Protein AF-A0A0F8YJR2-F1 (afdb_monomer_lite)

Radius of gyration: 9.91 Å; chains: 1; bounding box: 26×20×22 Å

Sequence (55 aa):
MNVERILEALGVDVTKSGAREIKAKCPVHSGDDPNFNINAETGMWMCHSHCGGGN

Foldseek 3Di:
DQLVVVCVVVVWAWPDDDPFKTFTQDPPVRHPDRQWIAGRPPRWIARPPPDGTDD

InterPro domains:
  IPR036977 DNA Primase, CHC2-type zinc finger [G3DSA:3.90.580.10] (1-55)

Structure (mmCIF, N/CA/C/O backbone):
data_AF-A0A0F8YJR2-F1
#
_entry.id   AF-A0A0F8YJR2-F1
#
loop_
_atom_site.group_PDB
_atom_site.id
_atom_site.type_symbol
_atom_site.label_atom_id
_atom_site.label_alt_id
_atom_site.label_comp_id
_atom_site.label_asym_id
_atom_site.label_entity_id
_atom_site.label_seq_id
_atom_site.pdbx_PDB_ins_code
_atom_site.Cartn_x
_atom_site.Cartn_y
_atom_site.Cartn_z
_atom_site.occupancy
_atom_site.B_iso_or_equiv
_atom_site.auth_seq_id
_atom_site.auth_comp_id
_atom_site.auth_asym_id
_atom_site.auth_atom_id
_atom_site.pdbx_PDB_model_num
ATOM 1 N N . MET A 1 1 ? -15.477 -1.504 2.349 1.00 71.31 1 MET A N 1
ATOM 2 C CA . MET A 1 1 ? -14.611 -2.015 1.265 1.00 71.31 1 MET A CA 1
ATOM 3 C C . MET A 1 1 ? -13.498 -2.813 1.921 1.00 71.31 1 MET A C 1
ATOM 5 O O . MET A 1 1 ? -12.988 -2.34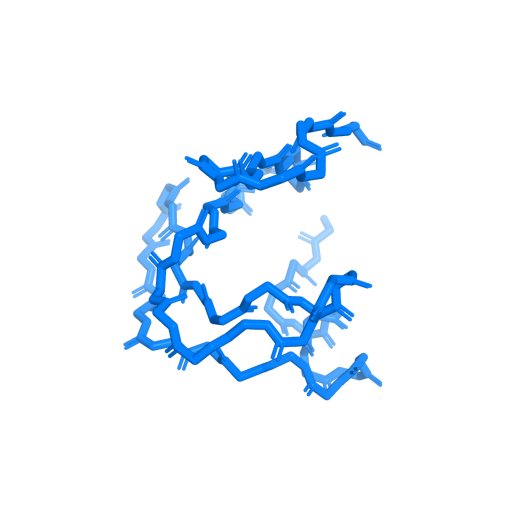6 2.926 1.00 71.31 1 MET A O 1
ATOM 9 N N . ASN A 1 2 ? -13.180 -4.020 1.448 1.00 89.19 2 ASN A N 1
ATOM 10 C CA . ASN A 1 2 ? -12.069 -4.797 2.008 1.00 89.19 2 ASN A CA 1
ATOM 11 C C . ASN A 1 2 ? -10.820 -4.516 1.161 1.00 89.19 2 ASN A C 1
ATOM 13 O O . ASN A 1 2 ? -10.674 -5.087 0.083 1.00 89.19 2 ASN A O 1
ATOM 17 N N . VAL A 1 3 ? -9.985 -3.582 1.622 1.00 92.88 3 VAL A N 1
ATOM 18 C CA . VAL A 1 3 ? -8.789 -3.128 0.894 1.00 92.88 3 VAL A CA 1
ATOM 19 C C . VAL A 1 3 ? -7.803 -4.278 0.698 1.00 92.88 3 VAL A C 1
ATOM 21 O O . VAL A 1 3 ? -7.293 -4.450 -0.401 1.00 92.88 3 VAL A O 1
ATOM 24 N N . GLU A 1 4 ? -7.601 -5.120 1.712 1.00 92.50 4 GLU A N 1
ATOM 25 C CA . GLU A 1 4 ? -6.671 -6.254 1.641 1.00 92.50 4 GLU A CA 1
ATOM 26 C C . GLU A 1 4 ? -7.041 -7.235 0.526 1.00 92.50 4 GLU A C 1
ATOM 28 O O . GLU A 1 4 ? -6.182 -7.607 -0.268 1.00 92.50 4 GLU A O 1
ATOM 33 N N . ARG A 1 5 ? -8.330 -7.578 0.383 1.00 94.12 5 ARG A N 1
ATOM 34 C CA . ARG A 1 5 ? -8.793 -8.428 -0.730 1.00 94.12 5 ARG A CA 1
ATOM 35 C C . ARG A 1 5 ? -8.561 -7.80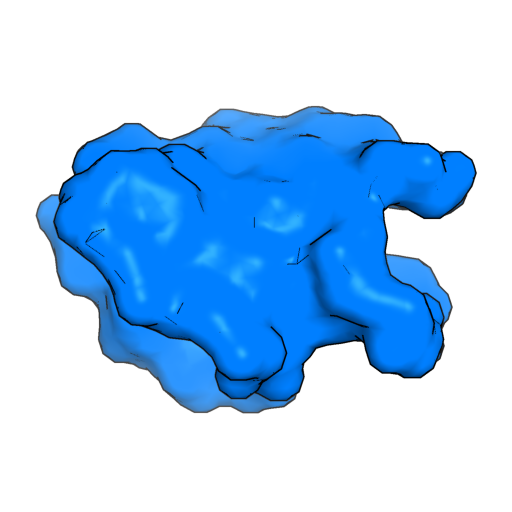5 -2.104 1.00 94.12 5 ARG A C 1
ATOM 37 O O . ARG A 1 5 ? -8.353 -8.528 -3.072 1.00 94.12 5 ARG A O 1
ATOM 44 N N . ILE A 1 6 ? -8.648 -6.482 -2.217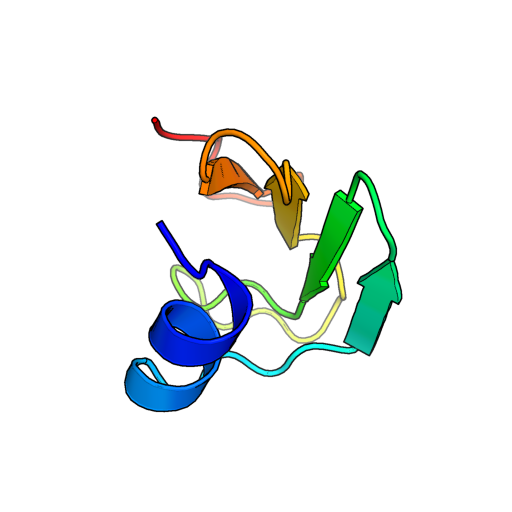 1.00 93.88 6 ILE A N 1
ATOM 45 C CA . ILE A 1 6 ? -8.403 -5.787 -3.487 1.00 93.88 6 ILE A CA 1
ATOM 46 C C . ILE A 1 6 ? -6.910 -5.813 -3.807 1.00 93.88 6 ILE A C 1
ATOM 48 O O . ILE A 1 6 ? -6.540 -6.112 -4.937 1.00 93.88 6 ILE A O 1
ATOM 52 N N . LEU A 1 7 ? -6.058 -5.556 -2.813 1.00 94.31 7 LEU A N 1
ATOM 53 C CA . LEU A 1 7 ? -4.605 -5.641 -2.962 1.00 94.31 7 LEU A CA 1
ATOM 54 C C . LEU A 1 7 ? -4.164 -7.055 -3.362 1.00 94.31 7 LEU A C 1
ATOM 56 O O . LEU A 1 7 ? -3.347 -7.195 -4.268 1.00 94.31 7 LEU A O 1
ATOM 60 N N . GLU A 1 8 ? -4.759 -8.087 -2.760 1.00 95.06 8 GLU A N 1
ATOM 61 C CA . GLU A 1 8 ? -4.542 -9.489 -3.133 1.00 95.06 8 GLU A CA 1
ATOM 62 C C . GLU A 1 8 ? -4.948 -9.756 -4.590 1.00 95.06 8 GLU A C 1
ATOM 64 O O . GLU A 1 8 ? -4.157 -10.291 -5.364 1.00 95.06 8 GLU A O 1
ATOM 69 N N . ALA A 1 9 ? -6.147 -9.329 -4.999 1.00 95.19 9 ALA A N 1
ATOM 70 C CA . ALA A 1 9 ? -6.629 -9.510 -6.369 1.00 95.19 9 ALA A CA 1
ATOM 71 C C . ALA A 1 9 ? -5.776 -8.768 -7.416 1.00 95.19 9 ALA A C 1
ATOM 73 O O . ALA A 1 9 ? -5.689 -9.205 -8.562 1.00 95.19 9 ALA A O 1
ATOM 74 N N . LEU A 1 10 ? -5.147 -7.657 -7.025 1.00 92.62 10 LEU A N 1
ATOM 75 C CA . LEU A 1 10 ? -4.216 -6.892 -7.856 1.00 92.62 10 LEU A CA 1
ATOM 76 C C . LEU A 1 10 ? -2.783 -7.450 -7.832 1.00 92.62 10 LEU A C 1
ATOM 78 O O . LEU A 1 10 ? -1.938 -6.956 -8.575 1.00 92.62 10 LEU A O 1
ATOM 82 N N . GLY A 1 11 ? -2.495 -8.454 -6.998 1.00 94.19 11 GLY A N 1
ATOM 83 C CA . GLY A 1 11 ? -1.153 -9.021 -6.853 1.00 94.19 11 GLY A CA 1
ATOM 84 C C . GLY A 1 11 ? -0.151 -8.058 -6.214 1.00 94.19 11 GLY A C 1
ATOM 85 O O . GLY A 1 11 ? 1.037 -8.109 -6.526 1.00 94.19 11 GLY A O 1
ATOM 86 N N . VAL A 1 12 ? -0.616 -7.150 -5.352 1.00 94.50 12 VAL A N 1
ATOM 87 C CA . VAL A 1 12 ? 0.256 -6.198 -4.658 1.00 94.50 12 VAL A CA 1
ATOM 88 C C . VAL A 1 12 ? 1.048 -6.922 -3.570 1.00 94.50 12 VAL A C 1
ATOM 90 O O . VAL A 1 12 ? 0.475 -7.573 -2.698 1.00 94.50 12 VAL A O 1
ATOM 93 N N . ASP A 1 13 ? 2.370 -6.758 -3.589 1.00 95.75 13 ASP A N 1
ATOM 94 C CA . ASP A 1 13 ? 3.272 -7.314 -2.578 1.00 95.75 13 ASP A CA 1
ATOM 95 C C . ASP A 1 13 ? 3.188 -6.496 -1.274 1.00 95.75 13 ASP A C 1
ATOM 97 O O . ASP A 1 13 ? 3.842 -5.459 -1.101 1.00 95.75 13 ASP A O 1
ATOM 101 N N . VAL A 1 14 ? 2.302 -6.934 -0.376 1.00 96.31 14 VAL A N 1
ATOM 102 C CA . VAL A 1 14 ? 2.079 -6.332 0.942 1.00 96.31 14 VAL A CA 1
ATOM 103 C C . VAL A 1 14 ? 3.168 -6.789 1.910 1.00 96.31 14 VAL A C 1
ATOM 105 O O . VAL A 1 14 ? 3.284 -7.965 2.240 1.00 96.31 14 VAL A O 1
ATOM 108 N N . THR A 1 15 ? 3.913 -5.827 2.450 1.00 96.12 15 THR A N 1
ATOM 109 C CA . THR A 1 15 ? 4.984 -6.081 3.428 1.00 96.12 15 THR A CA 1
ATOM 110 C C . THR A 1 15 ? 4.494 -5.999 4.869 1.00 96.12 15 THR A C 1
ATOM 112 O O . THR A 1 15 ? 5.036 -6.663 5.752 1.00 96.12 15 THR A O 1
ATOM 115 N N . LYS A 1 16 ? 3.465 -5.188 5.134 1.00 96.00 16 LYS A N 1
ATOM 116 C CA . LYS A 1 16 ? 2.836 -5.074 6.452 1.00 96.00 16 LYS A CA 1
ATOM 117 C C . LYS A 1 16 ? 1.375 -4.684 6.301 1.00 96.00 16 LYS A C 1
ATOM 119 O O . LYS A 1 16 ? 1.079 -3.695 5.641 1.00 96.00 16 LYS A O 1
ATOM 124 N N . SER A 1 17 ? 0.491 -5.393 6.992 1.00 95.94 17 SER A N 1
ATOM 125 C CA . SER A 1 17 ? -0.905 -4.991 7.152 1.00 95.94 17 SER A CA 1
ATOM 126 C C . SER A 1 17 ? -1.197 -4.659 8.613 1.00 95.94 17 SER A C 1
ATOM 128 O O . SER A 1 17 ? -0.734 -5.348 9.527 1.00 95.94 17 SER A O 1
ATOM 130 N N . GLY A 1 18 ? -1.919 -3.568 8.844 1.00 94.44 18 GLY A N 1
ATOM 131 C CA . GLY A 1 18 ? -2.350 -3.118 10.159 1.00 94.44 18 GLY A CA 1
ATOM 132 C C . GLY A 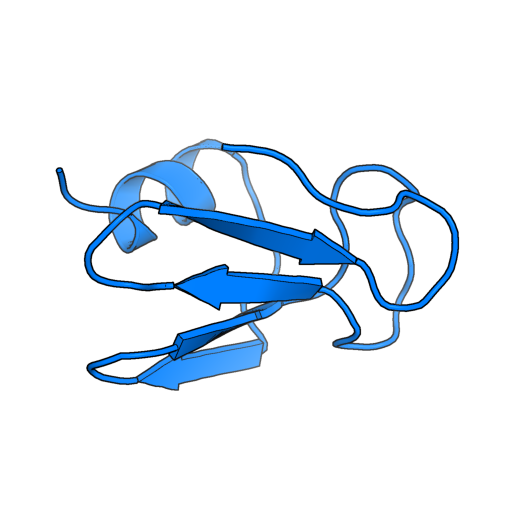1 18 ? -3.710 -2.436 10.081 1.00 94.44 18 GLY A C 1
ATOM 133 O O . GLY A 1 18 ? -4.174 -2.061 9.011 1.00 94.44 18 GLY A O 1
ATOM 134 N N . ALA A 1 19 ? -4.340 -2.226 11.239 1.00 92.62 19 ALA A N 1
ATOM 135 C CA . ALA A 1 19 ? -5.732 -1.772 11.312 1.00 92.62 19 ALA A CA 1
ATOM 136 C C . ALA A 1 19 ? -6.021 -0.429 10.609 1.00 92.62 19 ALA A C 1
ATOM 138 O O . ALA A 1 19 ? -7.155 -0.189 10.217 1.00 92.62 19 ALA A O 1
ATOM 139 N N . ARG A 1 20 ? -5.019 0.450 10.469 1.00 94.44 20 ARG A N 1
ATOM 140 C CA . ARG A 1 20 ? -5.168 1.780 9.846 1.00 94.44 20 ARG A CA 1
ATOM 141 C C . ARG A 1 20 ? -4.332 1.980 8.591 1.00 94.44 20 ARG A C 1
ATOM 143 O O . ARG A 1 20 ? -4.667 2.825 7.768 1.00 94.44 20 ARG A O 1
ATOM 150 N N . GLU A 1 21 ? -3.240 1.238 8.453 1.00 96.50 21 GLU A N 1
ATOM 151 C CA . GLU A 1 21 ? -2.275 1.429 7.377 1.00 96.50 21 GLU A CA 1
ATOM 152 C C . GLU A 1 21 ? -1.746 0.080 6.899 1.00 96.50 21 GLU A C 1
ATOM 154 O O . GLU A 1 21 ? -1.418 -0.797 7.704 1.00 96.50 21 GLU A O 1
ATOM 159 N N . ILE A 1 22 ? -1.634 -0.044 5.582 1.00 97.31 22 ILE A N 1
ATOM 160 C CA . ILE A 1 22 ? -1.005 -1.154 4.879 1.00 97.31 22 ILE A CA 1
ATOM 161 C C . ILE A 1 22 ? 0.220 -0.597 4.154 1.00 97.31 22 ILE A C 1
ATOM 163 O O . ILE A 1 22 ? 0.129 0.419 3.467 1.00 97.31 22 ILE A O 1
ATOM 167 N N . LYS A 1 23 ? 1.367 -1.260 4.295 1.00 97.25 23 LYS A N 1
ATOM 168 C CA . LYS A 1 23 ? 2.591 -0.983 3.538 1.00 97.25 23 LYS A CA 1
ATOM 169 C C . LYS A 1 23 ? 2.826 -2.075 2.509 1.00 97.25 23 LYS A C 1
ATOM 171 O O . LYS A 1 23 ? 2.725 -3.263 2.815 1.00 97.25 23 LYS A O 1
ATOM 176 N N . ALA A 1 24 ? 3.212 -1.668 1.312 1.00 96.81 24 ALA A N 1
ATOM 177 C CA . ALA A 1 24 ? 3.476 -2.550 0.191 1.00 96.81 24 ALA A CA 1
ATOM 178 C C . ALA A 1 24 ? 4.621 -2.022 -0.676 1.00 96.81 24 ALA A C 1
ATOM 180 O O . ALA A 1 24 ? 5.014 -0.852 -0.582 1.00 96.81 24 ALA A O 1
ATOM 181 N N . LYS A 1 25 ? 5.129 -2.886 -1.552 1.00 96.50 25 LYS A N 1
ATOM 182 C CA . LYS A 1 25 ? 5.874 -2.456 -2.736 1.00 96.50 25 LYS A CA 1
ATOM 183 C C . LYS A 1 25 ? 4.941 -1.699 -3.671 1.00 96.50 25 LYS A C 1
ATOM 185 O O . LYS A 1 25 ? 3.755 -2.014 -3.756 1.00 96.50 25 LYS A O 1
ATOM 190 N N . CYS A 1 26 ? 5.446 -0.682 -4.364 1.00 95.31 26 CYS A N 1
ATOM 191 C CA . CYS A 1 26 ? 4.587 0.121 -5.230 1.00 95.31 26 CYS A CA 1
ATOM 192 C C . CYS A 1 26 ? 4.252 -0.642 -6.519 1.00 95.31 26 CYS A C 1
ATOM 194 O O . CYS A 1 26 ? 5.153 -0.841 -7.334 1.00 95.31 26 CYS A O 1
ATOM 196 N N . PRO A 1 27 ? 2.975 -0.984 -6.775 1.00 93.31 27 PRO A N 1
ATOM 197 C CA . PRO A 1 27 ? 2.603 -1.709 -7.989 1.00 93.31 27 PRO A CA 1
ATOM 198 C C . PRO A 1 27 ? 2.630 -0.822 -9.244 1.00 93.31 27 PRO A C 1
ATOM 200 O O . PRO A 1 27 ? 2.629 -1.331 -10.356 1.00 93.31 27 PRO A O 1
ATOM 203 N N . VAL A 1 28 ? 2.656 0.508 -9.083 1.00 93.88 28 VAL A N 1
ATOM 204 C CA . VAL A 1 28 ? 2.574 1.463 -10.201 1.00 93.88 28 VAL A CA 1
ATOM 205 C C . VAL A 1 28 ? 3.915 1.609 -10.920 1.00 93.88 28 VAL A C 1
ATOM 207 O O . VAL A 1 28 ? 3.961 1.536 -12.142 1.00 93.88 28 VAL A O 1
ATOM 210 N N . HIS A 1 29 ? 5.010 1.803 -10.176 1.00 94.25 29 HIS A N 1
ATOM 211 C CA . HIS A 1 29 ? 6.362 1.857 -10.753 1.00 94.25 29 HIS A CA 1
ATOM 212 C C . HIS A 1 29 ? 7.181 0.584 -10.507 1.00 94.25 29 HIS A C 1
ATOM 214 O O . HIS A 1 29 ? 8.350 0.546 -10.874 1.00 94.25 29 HIS A O 1
ATOM 220 N N . SER A 1 30 ? 6.584 -0.448 -9.896 1.00 89.75 30 SER A N 1
ATOM 221 C CA . SER A 1 30 ? 7.232 -1.736 -9.600 1.00 89.75 30 SER A CA 1
ATOM 222 C C . SER A 1 30 ? 8.532 -1.609 -8.790 1.00 89.75 30 SER A C 1
ATOM 224 O O . SER A 1 30 ? 9.519 -2.276 -9.081 1.00 89.75 30 SER A O 1
ATOM 226 N N . GLY A 1 31 ? 8.550 -0.723 -7.788 1.00 88.00 31 GLY A N 1
ATOM 227 C CA . GLY A 1 31 ? 9.706 -0.544 -6.903 1.00 88.00 31 GLY A CA 1
ATOM 228 C C . GLY A 1 31 ? 9.800 -1.625 -5.827 1.00 88.00 31 GLY A C 1
ATOM 229 O O . GLY A 1 31 ? 8.777 -2.093 -5.331 1.00 88.00 31 GLY A O 1
ATOM 230 N N . ASP A 1 32 ? 11.024 -1.982 -5.432 1.00 89.31 32 ASP A N 1
ATOM 231 C CA . ASP A 1 32 ? 11.276 -3.021 -4.424 1.00 89.31 32 ASP A CA 1
ATOM 232 C C . ASP A 1 32 ? 11.136 -2.545 -2.975 1.00 89.31 32 ASP A C 1
ATOM 234 O O . ASP A 1 32 ? 10.841 -3.346 -2.084 1.00 89.31 32 ASP A O 1
ATOM 238 N N . ASP A 1 33 ? 11.315 -1.248 -2.732 1.00 92.06 33 ASP A N 1
ATOM 239 C CA . ASP A 1 33 ? 11.166 -0.675 -1.401 1.00 92.06 33 ASP A CA 1
ATOM 240 C C . ASP A 1 33 ? 9.682 -0.532 -1.012 1.00 92.06 33 ASP A C 1
ATOM 242 O O . ASP A 1 33 ? 8.852 -0.137 -1.843 1.00 92.06 33 ASP A O 1
ATOM 246 N N . PRO A 1 34 ? 9.323 -0.757 0.268 1.00 90.94 34 PRO A N 1
ATOM 247 C CA . PRO A 1 34 ? 7.957 -0.627 0.772 1.00 90.94 34 PRO A CA 1
ATOM 248 C C . PRO A 1 34 ? 7.547 0.844 0.988 1.00 90.94 34 PRO A C 1
ATOM 250 O O . PRO A 1 34 ? 7.191 1.277 2.095 1.00 90.94 34 PRO A O 1
ATOM 253 N N . ASN A 1 35 ? 7.630 1.624 -0.089 1.00 95.25 35 ASN A N 1
ATOM 254 C CA . ASN A 1 35 ? 7.334 3.054 -0.162 1.00 95.25 35 ASN A CA 1
ATOM 255 C C . ASN A 1 35 ? 5.879 3.342 -0.563 1.00 95.25 35 ASN A C 1
ATOM 257 O O . ASN A 1 35 ? 5.547 4.493 -0.850 1.00 95.25 35 ASN A O 1
ATOM 261 N N . PHE A 1 36 ? 5.028 2.315 -0.633 1.00 97.06 36 PHE A N 1
ATOM 262 C CA . PHE A 1 36 ? 3.608 2.439 -0.941 1.00 97.06 36 PHE A CA 1
ATOM 263 C C . PHE A 1 36 ? 2.777 2.219 0.322 1.00 97.06 36 PHE A C 1
ATOM 265 O O . PHE A 1 36 ? 2.764 1.121 0.879 1.00 97.06 36 PHE A O 1
ATOM 272 N N . ASN A 1 37 ? 2.088 3.264 0.769 1.00 97.25 37 ASN A N 1
ATOM 273 C CA . ASN A 1 37 ? 1.241 3.241 1.954 1.00 97.25 37 ASN A CA 1
ATOM 274 C C . ASN A 1 37 ? -0.223 3.358 1.521 1.00 97.25 37 ASN A C 1
ATOM 276 O O . ASN A 1 37 ? -0.552 4.215 0.702 1.00 97.25 37 ASN A O 1
ATOM 280 N N . ILE A 1 38 ? -1.101 2.531 2.083 1.00 97.25 38 ILE A N 1
ATOM 281 C CA . ILE A 1 38 ? -2.551 2.586 1.877 1.00 97.25 38 ILE A CA 1
ATOM 282 C C . ILE A 1 38 ? -3.237 2.772 3.227 1.00 97.25 38 ILE A C 1
ATOM 284 O O . ILE A 1 38 ? -2.937 2.057 4.183 1.00 97.25 38 ILE A O 1
ATOM 288 N N . ASN A 1 39 ? -4.194 3.691 3.309 1.00 96.81 39 ASN A N 1
ATOM 289 C CA . ASN A 1 39 ? -5.105 3.772 4.442 1.00 96.81 39 ASN A CA 1
ATOM 290 C C . ASN A 1 39 ? -6.087 2.588 4.391 1.00 96.81 39 ASN A C 1
ATOM 292 O O . ASN A 1 39 ? -6.849 2.446 3.434 1.00 96.81 39 ASN A O 1
ATOM 296 N N . ALA A 1 40 ? -6.081 1.743 5.421 1.00 95.44 40 ALA A N 1
ATOM 297 C CA . ALA A 1 40 ? -6.871 0.509 5.448 1.00 95.44 40 ALA A CA 1
ATOM 298 C C . ALA A 1 40 ? -8.393 0.752 5.507 1.00 95.44 40 ALA A C 1
ATOM 300 O O . ALA A 1 40 ? -9.171 -0.114 5.110 1.00 95.44 40 ALA A O 1
ATOM 301 N N . GLU A 1 41 ? -8.822 1.923 5.984 1.00 94.56 41 GLU A N 1
ATOM 302 C CA . GLU A 1 41 ? -10.234 2.289 6.124 1.00 94.56 41 GLU A CA 1
ATOM 303 C C . GLU A 1 41 ? -10.789 2.910 4.835 1.00 94.56 41 GLU A C 1
ATOM 305 O O . GLU A 1 41 ? -11.916 2.609 4.436 1.00 94.56 41 GLU A O 1
ATOM 310 N N . THR A 1 42 ? -10.005 3.769 4.176 1.00 93.81 42 THR A N 1
ATOM 311 C CA . THR A 1 42 ? -10.467 4.563 3.025 1.00 93.81 42 THR A CA 1
ATOM 312 C C . THR A 1 42 ? -9.981 4.047 1.676 1.00 93.81 42 THR A C 1
ATOM 314 O O . THR A 1 42 ? -10.591 4.373 0.664 1.00 93.81 42 THR A O 1
ATOM 317 N N . GLY A 1 43 ? -8.899 3.266 1.633 1.00 94.12 43 GLY A N 1
ATOM 318 C CA . GLY A 1 43 ? -8.253 2.833 0.390 1.00 94.12 43 GLY A CA 1
ATOM 319 C C . GLY A 1 43 ? -7.382 3.900 -0.285 1.00 94.12 43 GLY A C 1
ATOM 320 O O . GLY A 1 43 ? -6.709 3.584 -1.264 1.00 94.12 43 GLY A O 1
ATOM 321 N N . MET A 1 44 ? -7.337 5.129 0.250 1.00 95.81 44 MET A N 1
ATOM 322 C CA 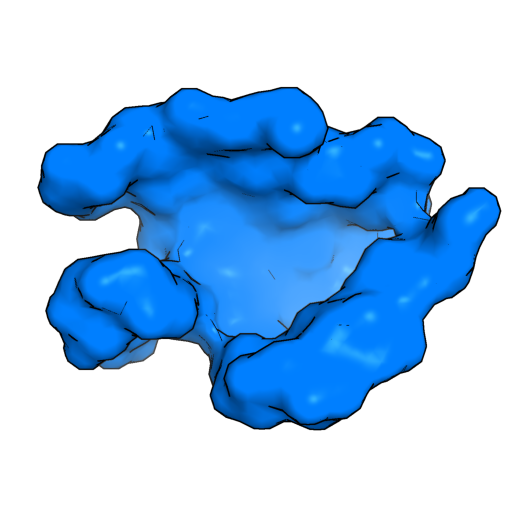. MET A 1 44 ? -6.432 6.169 -0.250 1.00 95.81 44 MET A CA 1
ATOM 323 C C . MET A 1 44 ? -4.986 5.705 -0.119 1.00 95.81 44 MET A C 1
ATOM 325 O O . MET A 1 44 ? -4.607 5.130 0.906 1.00 95.81 44 MET A O 1
ATOM 329 N N . TRP A 1 45 ? -4.169 5.991 -1.124 1.00 96.31 45 TRP A N 1
ATOM 330 C CA . TRP A 1 45 ? -2.800 5.501 -1.184 1.00 96.31 45 TRP A CA 1
ATOM 331 C C . TRP A 1 45 ? -1.809 6.597 -1.547 1.00 96.31 45 TRP A C 1
ATOM 333 O O . TRP A 1 45 ? -2.132 7.578 -2.220 1.00 96.31 45 TRP A O 1
ATOM 343 N N . MET A 1 46 ? -0.566 6.406 -1.119 1.00 97.38 46 MET A N 1
ATOM 344 C CA . MET A 1 46 ? 0.550 7.258 -1.494 1.00 97.38 46 MET A CA 1
ATOM 345 C C . MET A 1 46 ? 1.820 6.438 -1.700 1.00 97.38 46 MET A C 1
ATOM 347 O O . MET A 1 46 ? 2.225 5.636 -0.863 1.00 97.38 46 MET A O 1
ATOM 351 N N . CYS A 1 47 ? 2.461 6.675 -2.836 1.00 97.19 47 CYS A N 1
ATOM 352 C CA . CYS A 1 47 ? 3.817 6.269 -3.136 1.00 97.19 47 CYS A CA 1
ATOM 353 C C . CYS A 1 47 ? 4.778 7.416 -2.805 1.00 97.19 47 CYS A C 1
ATOM 355 O O . CYS A 1 47 ? 4.750 8.465 -3.448 1.00 97.19 47 CYS A O 1
ATOM 357 N N . HIS A 1 48 ? 5.687 7.188 -1.863 1.00 95.69 48 HIS A N 1
ATOM 358 C CA . HIS A 1 48 ? 6.685 8.170 -1.423 1.00 95.69 48 HIS A CA 1
ATOM 359 C C . HIS A 1 48 ? 7.973 8.178 -2.264 1.00 95.69 48 HIS A C 1
ATOM 361 O O . HIS A 1 48 ? 8.988 8.713 -1.833 1.00 95.69 48 HIS A O 1
ATOM 367 N N . SER A 1 49 ? 7.941 7.569 -3.452 1.00 94.94 49 SER A N 1
ATOM 368 C CA . SER A 1 49 ? 9.099 7.451 -4.340 1.00 94.94 49 SER A CA 1
ATOM 369 C C . SER A 1 49 ? 8.902 8.264 -5.626 1.00 94.94 49 SER A C 1
ATOM 371 O O . SER A 1 49 ? 9.429 9.369 -5.720 1.00 94.94 49 SER A O 1
ATOM 373 N N . HIS A 1 50 ? 8.101 7.774 -6.584 1.00 93.12 50 HIS A N 1
ATOM 374 C CA . HIS A 1 50 ? 7.945 8.429 -7.896 1.00 93.12 50 HIS A CA 1
ATOM 375 C C . HIS A 1 50 ? 6.497 8.737 -8.308 1.00 93.12 50 HIS A C 1
ATOM 377 O O . HIS A 1 50 ? 6.278 9.639 -9.110 1.00 93.12 50 HIS A O 1
ATOM 383 N N . CYS A 1 51 ? 5.504 7.997 -7.802 1.00 95.62 51 CYS A N 1
ATOM 384 C CA . CYS A 1 51 ? 4.154 8.019 -8.388 1.00 95.62 51 CYS A CA 1
ATOM 385 C C . CYS A 1 51 ? 3.209 9.066 -7.787 1.00 95.62 51 CYS A C 1
ATOM 387 O O . CYS A 1 51 ? 2.200 9.385 -8.408 1.00 95.62 51 CYS A O 1
ATOM 389 N N . GLY A 1 52 ? 3.492 9.566 -6.581 1.00 93.06 52 GLY A N 1
ATOM 390 C CA . GLY A 1 52 ? 2.531 10.377 -5.831 1.00 93.06 52 GLY A CA 1
ATOM 391 C C . GLY A 1 52 ? 1.422 9.521 -5.212 1.00 93.06 52 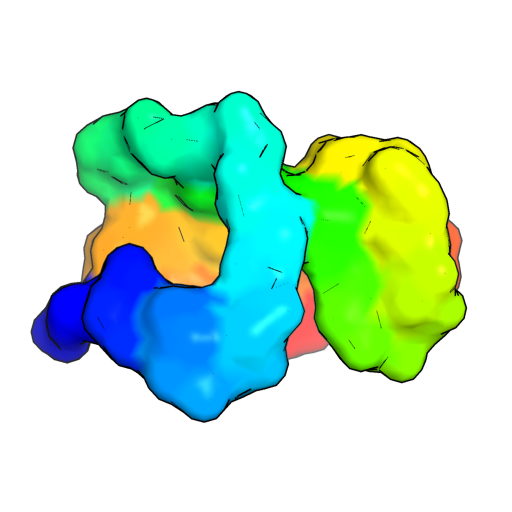GLY A C 1
ATOM 392 O O . GLY A 1 52 ? 1.673 8.380 -4.835 1.00 93.06 52 GLY A O 1
ATOM 393 N N . GLY A 1 53 ? 0.212 10.062 -5.067 1.00 94.06 53 GLY A N 1
ATOM 394 C CA . GLY A 1 53 ? -0.901 9.368 -4.412 1.00 94.06 53 GLY A CA 1
ATOM 395 C C . GLY A 1 53 ? -2.234 9.526 -5.130 1.00 94.06 53 GLY A C 1
ATOM 396 O O . GLY A 1 53 ? -2.373 10.356 -6.027 1.00 94.06 53 GLY A O 1
ATOM 397 N N . GLY A 1 54 ? -3.202 8.718 -4.710 1.00 89.06 54 GLY A N 1
ATOM 398 C CA . GLY A 1 54 ? -4.548 8.663 -5.268 1.00 89.06 54 GLY A CA 1
ATOM 399 C C . GLY A 1 54 ? -5.594 8.314 -4.212 1.00 89.06 54 GLY A C 1
ATOM 400 O O . GLY A 1 54 ? -5.259 7.914 -3.091 1.00 89.06 54 GLY A O 1
ATOM 401 N N . ASN A 1 55 ? -6.861 8.498 -4.578 1.00 78.81 55 ASN A N 1
ATOM 402 C CA . ASN A 1 55 ? -8.024 8.177 -3.755 1.00 78.81 55 ASN A CA 1
ATOM 403 C C . ASN A 1 55 ? -8.844 7.021 -4.325 1.00 78.81 55 ASN A C 1
ATOM 405 O O . ASN A 1 55 ? -8.802 6.802 -5.555 1.00 78.81 55 ASN A O 1
#

pLDDT: mean 93.73, std 4.34, range [71.31, 97.38]

Secondary structure (DSSP, 8-state):
--HHHHHHHTT--EEEE-SSEEEE--TTTT-SS--EEEETTT--EEETTTTEEE-

Organism: NCBI:txid412755